Protein AF-A0AAD2DI94-F1 (afd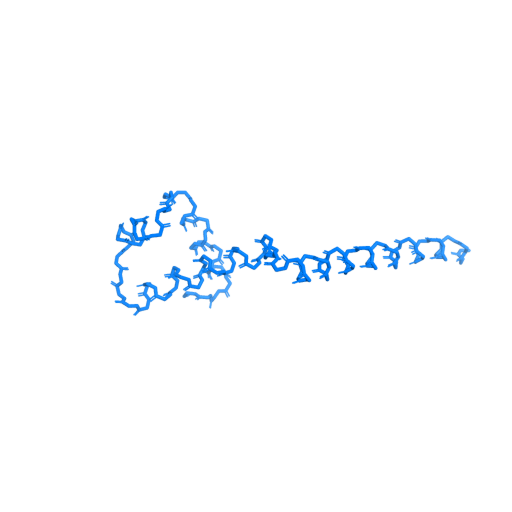b_monomer)

Foldseek 3Di:
DPPVVVVVVVVVVVVVVVVVVVVVVCVVVVHDDPVVVLVVLLVLVVVCVVVVDDPVVNCVVVVHDPVSVVVSVVVCVVVVVD

Nearest PDB structures (foldseek):
  7bhy-assembly2_C-2  TM=7.466E-01  e=6.464E-01  Bacillus subtilis subsp. subtilis str. 168
  3kor-assembly1_A  TM=6.121E-01  e=6.937E-01  Staphylococcus aureus subsp. aureus USA300_TCH1516
  3frw-assembly1_A  TM=5.472E-01  e=5.775E+00  Blautia obeum ATCC 29174

Solvent-accessible surface area (backbone atoms only — not comparable to full-atom values): 4780 Å² total; per-residue (Å²): 132,68,77,66,52,56,62,50,52,5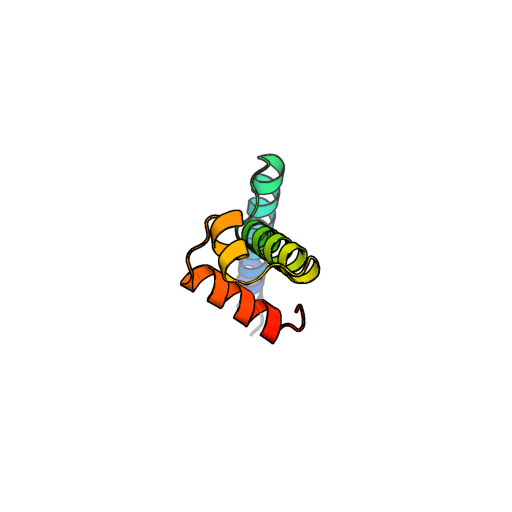0,53,53,51,51,54,52,50,56,51,50,52,52,53,51,52,31,54,76,71,71,44,75,50,76,64,55,54,55,46,54,54,48,51,53,52,48,56,40,47,76,71,66,52,53,70,73,56,51,30,62,78,66,73,43,56,74,68,58,51,51,53,52,51,53,52,31,51,75,70,68,73,102

Radius of gyration: 19.56 Å; Cα contacts (8 Å, |Δi|>4): 27; chains: 1; bounding box: 49×28×42 Å

pLDDT: mean 89.07, std 9.22, range [54.62, 97.12]

Structure (mmCIF, N/CA/C/O backbone):
data_AF-A0AAD2DI94-F1
#
_entry.id   AF-A0AAD2DI94-F1
#
loop_
_atom_site.group_PDB
_atom_site.id
_atom_site.type_symbol
_atom_site.label_atom_id
_atom_site.label_alt_id
_atom_site.label_comp_id
_atom_site.label_asym_id
_atom_site.label_entity_id
_atom_site.label_seq_id
_atom_site.pdbx_PDB_ins_code
_atom_site.Cartn_x
_atom_site.Cartn_y
_atom_site.Cartn_z
_atom_site.occupancy
_atom_site.B_iso_or_equiv
_atom_site.auth_seq_id
_atom_site.auth_comp_id
_atom_site.auth_asym_id
_atom_site.auth_atom_id
_atom_site.pdbx_PDB_model_num
ATOM 1 N N . MET A 1 1 ? 35.706 -18.041 -24.639 1.00 54.62 1 MET A N 1
ATOM 2 C CA . MET A 1 1 ? 34.809 -17.662 -23.518 1.00 54.62 1 MET A CA 1
ATOM 3 C C . MET A 1 1 ? 33.866 -16.482 -23.826 1.00 54.62 1 MET A C 1
ATOM 5 O O . MET A 1 1 ? 32.903 -16.309 -23.097 1.00 54.62 1 MET A O 1
ATOM 9 N N . PHE A 1 2 ? 34.060 -15.707 -24.908 1.00 57.84 2 PHE A N 1
ATOM 10 C CA . PHE A 1 2 ? 33.204 -14.551 -25.253 1.00 57.84 2 PHE A CA 1
ATOM 11 C C . PHE A 1 2 ? 31.881 -14.880 -25.986 1.00 57.84 2 PHE A C 1
ATOM 13 O O . PHE A 1 2 ? 30.940 -14.096 -25.911 1.00 57.84 2 PHE A O 1
ATOM 20 N N . SER A 1 3 ? 31.758 -16.024 -26.677 1.00 59.72 3 SER A N 1
ATOM 21 C CA . SER A 1 3 ? 30.611 -16.258 -27.580 1.00 59.72 3 SER A CA 1
ATOM 22 C C . SER A 1 3 ? 29.283 -16.565 -26.876 1.00 59.72 3 SER A C 1
ATOM 24 O O . SER A 1 3 ? 28.232 -16.340 -27.461 1.00 59.72 3 SER A O 1
ATOM 26 N N . LEU A 1 4 ? 29.303 -17.041 -25.626 1.00 62.56 4 LEU A N 1
ATOM 27 C CA . LEU A 1 4 ? 28.089 -17.325 -24.845 1.00 62.56 4 LEU A CA 1
ATOM 28 C C . LEU A 1 4 ? 27.520 -16.075 -24.152 1.00 62.56 4 LEU A C 1
ATOM 30 O O . LEU A 1 4 ? 26.333 -16.037 -23.828 1.00 62.56 4 LEU A O 1
ATOM 34 N N . LEU A 1 5 ? 28.343 -15.036 -23.973 1.00 63.84 5 LEU A N 1
ATOM 35 C CA . LEU A 1 5 ? 27.927 -13.758 -23.392 1.00 63.84 5 LEU A CA 1
ATOM 36 C C . LEU A 1 5 ? 27.013 -12.971 -24.342 1.00 63.84 5 LEU A C 1
ATOM 38 O O . LEU A 1 5 ? 26.064 -12.343 -23.885 1.00 63.84 5 LEU A O 1
ATOM 42 N N . ILE A 1 6 ? 27.233 -13.056 -25.658 1.00 68.75 6 ILE A N 1
ATOM 43 C CA . ILE A 1 6 ? 26.465 -12.290 -26.656 1.00 68.75 6 ILE A CA 1
ATOM 44 C C . ILE A 1 6 ? 24.984 -12.739 -26.716 1.00 68.75 6 ILE A C 1
ATOM 46 O O . ILE A 1 6 ? 24.103 -11.884 -26.590 1.00 68.75 6 ILE A O 1
ATOM 50 N N . PRO A 1 7 ? 24.650 -14.046 -26.809 1.00 80.69 7 PRO A N 1
ATOM 51 C CA . PRO A 1 7 ? 23.263 -14.520 -26.767 1.00 80.69 7 PRO A CA 1
ATOM 52 C C . PRO A 1 7 ? 22.600 -14.322 -25.401 1.00 80.69 7 PRO A C 1
ATOM 54 O O . PRO A 1 7 ? 21.390 -14.100 -25.328 1.00 80.69 7 PRO A O 1
ATOM 57 N N . TYR A 1 8 ? 23.374 -14.416 -24.314 1.00 83.38 8 TYR A N 1
ATOM 58 C CA . TYR A 1 8 ? 22.875 -14.185 -22.961 1.00 83.38 8 TYR A CA 1
ATOM 59 C C . TYR A 1 8 ? 22.463 -12.722 -22.762 1.00 83.38 8 TYR A C 1
ATOM 61 O O . TYR A 1 8 ? 21.336 -12.450 -22.342 1.00 83.38 8 TYR A O 1
ATOM 69 N N . GLU A 1 9 ? 23.331 -11.780 -23.135 1.00 82.38 9 GLU A N 1
ATOM 70 C CA . GLU A 1 9 ? 23.038 -10.347 -23.066 1.00 82.38 9 GLU A CA 1
ATOM 71 C C . GLU A 1 9 ? 21.888 -9.956 -24.001 1.00 82.38 9 GLU A C 1
ATOM 73 O O . GLU A 1 9 ? 21.018 -9.177 -23.607 1.00 82.38 9 GLU A O 1
ATOM 78 N N . TYR A 1 10 ? 21.806 -10.549 -25.197 1.00 84.44 10 TYR A N 1
ATOM 79 C CA . TYR A 1 10 ? 20.670 -10.352 -26.101 1.00 84.44 10 TYR A CA 1
ATOM 80 C C . TYR A 1 10 ? 19.342 -10.788 -25.458 1.00 84.44 10 TYR A C 1
ATOM 82 O O . TYR A 1 10 ? 18.402 -9.996 -25.376 1.00 84.44 10 TYR A O 1
ATOM 90 N N . LYS A 1 11 ? 19.279 -12.008 -24.903 1.00 86.31 11 LYS A N 1
ATOM 91 C CA . LYS A 1 11 ? 18.085 -12.514 -24.196 1.00 86.31 11 LYS A CA 1
ATOM 92 C C . LYS A 1 11 ? 17.730 -11.673 -22.970 1.00 86.31 11 LYS A C 1
ATOM 94 O O . LYS A 1 11 ? 16.551 -11.487 -22.664 1.00 86.31 11 LYS A O 1
ATOM 99 N N . ARG A 1 12 ? 18.732 -11.162 -22.249 1.00 87.19 12 ARG A N 1
ATOM 100 C CA . ARG A 1 12 ? 18.523 -10.268 -21.103 1.00 87.19 12 ARG A CA 1
ATOM 101 C C . ARG A 1 12 ? 17.865 -8.960 -21.544 1.00 87.19 12 ARG A C 1
ATOM 103 O O . ARG A 1 12 ? 16.898 -8.538 -20.911 1.00 87.19 12 ARG A O 1
ATOM 110 N N . ARG A 1 13 ? 18.366 -8.340 -22.616 1.00 85.62 13 ARG A N 1
ATOM 111 C CA . ARG A 1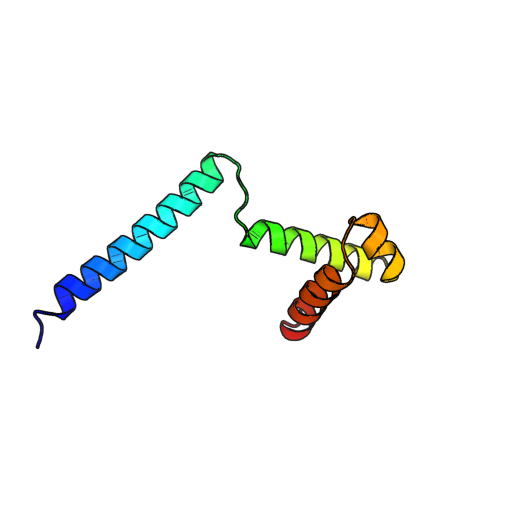 13 ? 17.831 -7.084 -23.166 1.00 85.62 13 ARG A CA 1
ATOM 112 C C . ARG A 1 13 ? 16.409 -7.245 -23.685 1.00 85.62 13 ARG A C 1
ATOM 114 O O . ARG A 1 13 ? 15.560 -6.437 -23.321 1.00 85.62 13 ARG A O 1
ATOM 121 N N . ASP A 1 14 ? 16.130 -8.308 -24.437 1.00 90.44 14 ASP A N 1
ATOM 122 C CA . ASP A 1 14 ? 14.776 -8.585 -24.932 1.00 90.44 14 ASP A CA 1
ATOM 123 C C . ASP A 1 14 ? 13.781 -8.753 -23.774 1.00 90.44 14 ASP A C 1
ATOM 125 O O . ASP A 1 14 ? 12.739 -8.103 -23.743 1.00 90.44 14 ASP A O 1
ATOM 129 N N . ARG A 1 15 ? 14.145 -9.501 -22.723 1.00 89.19 15 ARG A N 1
ATOM 130 C CA . ARG A 1 15 ? 13.289 -9.641 -21.534 1.00 89.19 15 ARG A CA 1
ATOM 131 C C . ARG A 1 15 ? 12.995 -8.300 -20.854 1.00 89.19 15 ARG A C 1
ATOM 133 O O . ARG A 1 15 ? 11.886 -8.100 -20.358 1.00 89.19 15 ARG A O 1
ATOM 140 N N . VAL A 1 16 ? 13.978 -7.399 -20.787 1.00 90.88 16 VAL A N 1
ATOM 141 C CA . VAL A 1 16 ? 13.780 -6.047 -20.240 1.00 90.88 16 VAL A CA 1
ATOM 142 C C . VAL A 1 16 ? 12.831 -5.251 -21.134 1.00 90.88 16 VAL A C 1
ATOM 144 O O . VAL A 1 16 ? 11.873 -4.691 -20.609 1.00 90.88 16 VAL A O 1
ATOM 147 N N . TYR A 1 17 ? 13.036 -5.277 -22.452 1.00 90.50 17 TYR A N 1
ATOM 148 C CA . TYR A 1 17 ? 12.198 -4.580 -23.430 1.00 90.50 17 TYR A CA 1
ATOM 149 C C . TYR A 1 17 ? 10.740 -5.063 -23.415 1.00 90.50 17 TYR A C 1
ATOM 151 O O . TYR A 1 17 ? 9.812 -4.261 -23.332 1.00 90.50 17 TYR A O 1
ATOM 159 N N . GLN A 1 18 ? 10.508 -6.377 -23.419 1.00 91.00 18 GLN A N 1
ATOM 160 C CA . GLN A 1 18 ? 9.152 -6.935 -23.352 1.00 91.00 18 GLN A CA 1
ATOM 161 C C . GLN A 1 18 ? 8.451 -6.542 -22.047 1.00 91.00 18 GLN A C 1
ATOM 163 O O . GLN A 1 18 ? 7.258 -6.234 -22.027 1.00 91.00 18 GLN A O 1
ATOM 168 N N . LYS A 1 19 ? 9.202 -6.508 -20.940 1.00 87.69 19 LYS A N 1
ATOM 169 C CA . LYS A 1 19 ? 8.680 -6.094 -19.639 1.00 87.69 19 LYS A CA 1
ATOM 170 C C . LYS A 1 19 ? 8.319 -4.607 -19.612 1.00 87.69 19 LYS A C 1
ATOM 172 O O . LYS A 1 19 ? 7.269 -4.276 -19.068 1.00 87.69 19 LYS A O 1
ATOM 177 N N . THR A 1 20 ? 9.152 -3.722 -20.161 1.00 88.19 20 THR A N 1
ATOM 178 C CA . THR A 1 20 ? 8.844 -2.282 -20.230 1.00 88.19 20 THR A CA 1
ATOM 179 C C . THR A 1 20 ? 7.643 -2.030 -21.129 1.00 88.19 20 THR A C 1
ATOM 181 O O . THR A 1 20 ? 6.688 -1.403 -20.677 1.00 88.19 20 THR A O 1
ATOM 184 N N . LYS A 1 21 ? 7.618 -2.644 -22.316 1.00 89.75 21 LYS A N 1
ATOM 185 C CA . LYS A 1 21 ? 6.510 -2.543 -23.272 1.00 89.75 21 LYS A CA 1
ATOM 186 C C . LYS A 1 21 ? 5.174 -2.994 -22.677 1.00 89.75 21 LYS A C 1
ATOM 188 O O . LYS A 1 21 ? 4.146 -2.361 -22.894 1.00 89.75 21 LYS A O 1
ATOM 193 N N . TYR A 1 22 ? 5.173 -4.069 -21.885 1.00 86.75 22 TYR A N 1
ATOM 194 C CA . TYR A 1 22 ? 3.975 -4.518 -21.173 1.00 86.75 22 TYR A CA 1
ATOM 195 C C . TYR A 1 22 ? 3.457 -3.469 -20.176 1.00 86.75 22 TYR A C 1
ATOM 197 O O . TYR A 1 22 ? 2.254 -3.224 -20.110 1.00 86.75 22 TYR A O 1
ATOM 205 N N . TYR A 1 23 ? 4.343 -2.832 -19.405 1.00 83.88 23 TYR A N 1
ATOM 206 C CA . TYR A 1 23 ? 3.938 -1.788 -18.459 1.00 83.88 23 TYR A CA 1
ATOM 207 C C . TYR A 1 23 ? 3.490 -0.496 -19.146 1.00 83.88 23 TYR A C 1
ATOM 209 O O . TYR A 1 23 ? 2.560 0.140 -18.659 1.00 83.88 23 TYR A O 1
ATOM 217 N N . GLU A 1 24 ? 4.116 -0.119 -20.258 1.00 87.06 24 GLU A N 1
ATOM 218 C CA . GLU A 1 24 ? 3.693 1.017 -21.089 1.00 87.06 24 GLU A CA 1
ATOM 219 C C . GLU A 1 24 ? 2.286 0.787 -21.641 1.00 87.06 24 GLU A C 1
ATOM 221 O O . GLU A 1 24 ? 1.413 1.624 -21.435 1.00 87.06 24 GLU A O 1
ATOM 226 N N . LYS A 1 25 ? 2.019 -0.406 -22.187 1.00 88.81 25 LYS A N 1
ATOM 227 C CA . LYS A 1 25 ? 0.683 -0.788 -22.657 1.00 88.81 25 LYS A CA 1
ATOM 228 C C . LYS A 1 25 ? -0.371 -0.728 -21.547 1.00 88.81 25 LYS A C 1
ATOM 230 O O . LYS A 1 25 ? -1.475 -0.246 -21.766 1.00 88.81 25 LYS A O 1
ATOM 235 N N . LEU A 1 26 ? -0.041 -1.184 -20.334 1.00 84.75 26 LEU A N 1
ATOM 236 C CA . LEU A 1 26 ? -0.955 -1.063 -19.193 1.00 84.75 26 LEU A CA 1
ATOM 237 C C . LEU A 1 26 ? -1.276 0.403 -18.867 1.00 84.75 26 LEU A C 1
ATOM 239 O O . LEU A 1 26 ? -2.433 0.711 -18.597 1.00 84.75 26 LEU A O 1
ATOM 243 N N . LYS A 1 27 ? -0.285 1.302 -18.925 1.00 83.62 27 LYS A N 1
ATOM 244 C CA . LYS A 1 27 ? -0.495 2.741 -18.703 1.00 83.62 27 LYS A CA 1
ATOM 245 C C . LYS A 1 27 ? -1.358 3.373 -19.793 1.00 83.62 27 LYS A C 1
ATOM 247 O O . LYS A 1 27 ? -2.257 4.137 -19.455 1.00 83.62 27 LYS A O 1
ATOM 252 N N . GLU A 1 28 ? -1.120 3.035 -21.059 1.00 84.75 28 GLU A N 1
ATOM 253 C CA . GLU A 1 28 ? -1.936 3.489 -22.197 1.00 84.75 28 GLU A CA 1
ATOM 254 C C . GLU A 1 28 ? -3.393 3.024 -22.077 1.00 84.75 28 GLU A C 1
ATOM 256 O O . GLU A 1 28 ? -4.317 3.791 -22.328 1.00 84.75 28 GLU A O 1
ATOM 261 N N . GLU A 1 29 ? -3.612 1.794 -21.608 1.00 86.38 29 GLU A N 1
ATOM 262 C CA . GLU A 1 29 ? -4.946 1.244 -21.331 1.00 86.38 29 GLU A CA 1
ATOM 263 C C . GLU A 1 29 ? -5.581 1.798 -20.038 1.00 86.38 29 GLU A C 1
ATOM 265 O O . GLU A 1 29 ? -6.665 1.359 -19.648 1.00 86.38 29 GLU A O 1
ATOM 270 N N . GLY A 1 30 ? -4.909 2.710 -19.323 1.00 80.00 30 GLY A N 1
ATOM 271 C CA . GLY A 1 30 ? -5.363 3.243 -18.033 1.00 80.00 30 GLY A CA 1
ATOM 272 C C . GLY A 1 30 ? -5.396 2.204 -16.903 1.00 80.00 30 GLY A C 1
ATOM 273 O O . GLY A 1 30 ? -5.982 2.439 -15.843 1.00 80.00 30 GLY A O 1
ATOM 274 N N . LYS A 1 31 ? -4.780 1.034 -17.103 1.00 82.75 31 LYS A N 1
ATOM 275 C CA . LYS A 1 31 ? -4.746 -0.067 -16.139 1.00 82.75 31 LYS A CA 1
ATOM 276 C C . LYS A 1 31 ? -3.580 0.104 -15.179 1.00 82.75 31 LYS A C 1
ATOM 278 O O . LYS A 1 31 ? -2.413 0.145 -15.561 1.00 82.75 31 LYS A O 1
ATOM 283 N N . LYS A 1 32 ? -3.897 0.096 -13.889 1.00 80.62 32 LYS A N 1
ATOM 284 C CA . LYS A 1 32 ? -2.889 0.104 -12.828 1.00 80.62 32 LYS A CA 1
ATOM 285 C C . LYS A 1 32 ? -2.194 -1.245 -12.744 1.00 80.62 32 LYS A C 1
ATOM 287 O O . LYS A 1 32 ? -2.829 -2.303 -12.748 1.00 80.62 32 LYS A O 1
ATOM 292 N N . THR A 1 33 ? -0.880 -1.216 -12.599 1.00 85.06 33 THR A N 1
ATOM 293 C CA . THR A 1 33 ? -0.106 -2.411 -12.291 1.00 85.06 33 THR A CA 1
ATOM 294 C C . THR A 1 33 ? -0.457 -2.922 -10.895 1.00 85.06 33 THR A C 1
ATOM 296 O O . THR A 1 33 ? -0.828 -2.172 -9.992 1.00 85.06 33 THR A O 1
ATOM 299 N N . LYS A 1 34 ? -0.248 -4.221 -10.659 1.00 86.06 34 LYS A N 1
ATOM 300 C CA . LYS A 1 34 ? -0.474 -4.830 -9.338 1.00 86.06 34 LYS A CA 1
ATOM 301 C C . LYS A 1 34 ? 0.341 -4.159 -8.222 1.00 86.06 34 LYS A C 1
ATOM 303 O O . LYS A 1 34 ? -0.071 -4.171 -7.069 1.00 86.06 34 LYS A O 1
ATOM 308 N N . LYS A 1 35 ? 1.506 -3.584 -8.547 1.00 86.56 35 LYS A N 1
ATOM 309 C CA . LYS A 1 35 ? 2.331 -2.845 -7.580 1.00 86.56 35 LYS A CA 1
ATOM 310 C C . LYS A 1 35 ? 1.693 -1.513 -7.197 1.00 86.56 35 LYS A C 1
ATOM 312 O O . LYS A 1 35 ? 1.636 -1.219 -6.010 1.00 86.56 35 LYS A O 1
ATOM 317 N N . GLU A 1 36 ? 1.200 -0.760 -8.175 1.00 87.56 36 GLU A N 1
ATOM 318 C CA . GLU A 1 36 ? 0.515 0.519 -7.949 1.00 87.56 36 GLU A CA 1
ATOM 319 C C . GLU A 1 36 ? -0.770 0.312 -7.146 1.00 87.56 36 GLU A C 1
ATOM 321 O O . GLU A 1 36 ? -0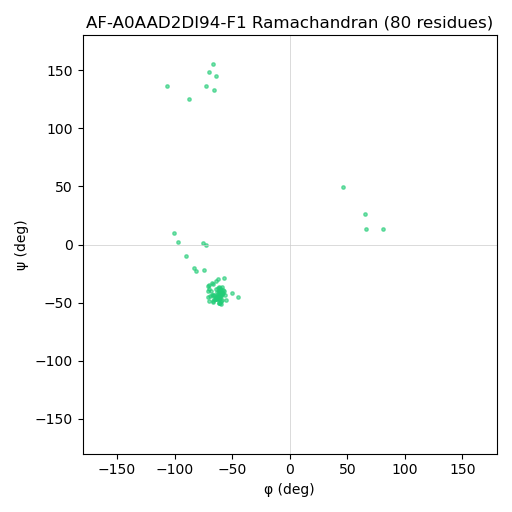.964 0.969 -6.133 1.00 87.56 36 GLU A O 1
ATOM 326 N N . GLN A 1 37 ? -1.576 -0.698 -7.488 1.00 89.75 37 GLN A N 1
ATOM 327 C CA . GLN A 1 37 ? -2.775 -1.053 -6.714 1.00 89.75 37 GLN A CA 1
ATOM 328 C C . GLN A 1 37 ? -2.454 -1.349 -5.239 1.00 89.75 37 GLN A C 1
ATOM 330 O O . GLN A 1 37 ? -3.144 -0.889 -4.333 1.00 89.75 37 GLN A O 1
ATOM 335 N N . LEU A 1 38 ? -1.380 -2.105 -4.973 1.00 92.06 38 LEU A N 1
ATOM 336 C CA . LEU A 1 38 ? -0.942 -2.380 -3.602 1.00 92.06 38 LEU A CA 1
ATOM 337 C C . LEU A 1 38 ? -0.442 -1.122 -2.888 1.00 92.06 38 LEU A C 1
ATOM 339 O O . LEU A 1 38 ? -0.585 -1.032 -1.667 1.00 92.06 38 LEU A O 1
ATOM 343 N N . GLN A 1 39 ? 0.178 -0.199 -3.621 1.00 92.25 39 GLN A N 1
ATOM 344 C CA . GLN A 1 39 ? 0.666 1.060 -3.079 1.00 92.25 39 GLN A CA 1
ATOM 345 C C . GLN A 1 39 ? -0.500 1.969 -2.686 1.00 92.25 39 GLN A C 1
ATOM 347 O O . GLN A 1 39 ? -0.528 2.441 -1.555 1.00 92.25 39 GLN A O 1
ATOM 352 N N . GLU A 1 40 ? -1.521 2.078 -3.532 1.00 93.00 40 GLU A N 1
ATOM 353 C CA . GLU A 1 40 ? -2.739 2.842 -3.239 1.00 93.00 40 GLU A CA 1
ATOM 354 C C . GLU A 1 40 ? -3.453 2.340 -1.985 1.00 93.00 40 GLU A C 1
ATOM 356 O O . GLU A 1 40 ? -3.873 3.129 -1.141 1.00 93.00 40 GLU A O 1
ATOM 361 N N . VAL A 1 41 ? -3.556 1.018 -1.808 1.00 94.25 41 VAL A N 1
ATOM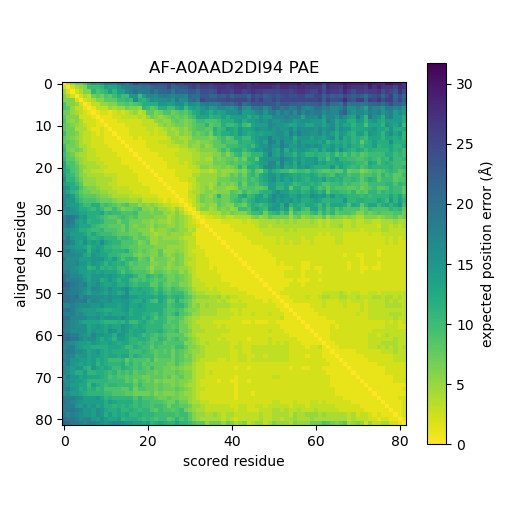 362 C CA . VAL A 1 41 ? -4.135 0.445 -0.581 1.00 94.25 41 VAL A CA 1
ATOM 363 C C . VAL A 1 41 ? -3.316 0.842 0.651 1.00 94.25 41 VAL A C 1
ATOM 365 O O . VAL A 1 41 ? -3.883 1.174 1.689 1.00 94.25 41 VAL A O 1
ATOM 368 N N . ARG A 1 42 ? -1.981 0.840 0.558 1.00 95.50 42 ARG A N 1
ATOM 369 C CA . ARG A 1 42 ? -1.100 1.229 1.675 1.00 95.50 42 ARG A CA 1
ATOM 370 C C . ARG A 1 42 ? -1.203 2.712 1.995 1.00 95.50 42 ARG A C 1
ATOM 372 O O . ARG A 1 42 ? -1.212 3.058 3.169 1.00 95.50 42 ARG A O 1
ATOM 379 N N . GLU A 1 43 ? -1.295 3.561 0.980 1.00 95.44 43 GLU A N 1
ATOM 380 C CA . GLU A 1 43 ? -1.489 5.003 1.142 1.00 95.44 43 GLU A CA 1
ATOM 381 C C . GLU A 1 43 ? -2.823 5.301 1.824 1.00 95.44 43 GLU A C 1
ATOM 383 O O . GLU A 1 43 ? -2.852 6.059 2.790 1.00 95.44 43 GLU A O 1
ATOM 388 N N . LYS A 1 44 ? -3.905 4.622 1.420 1.00 95.38 44 LYS A N 1
ATOM 389 C CA . LYS A 1 44 ? -5.208 4.714 2.097 1.00 95.38 44 LYS A CA 1
ATOM 390 C C . LYS A 1 44 ? -5.135 4.264 3.557 1.00 95.38 44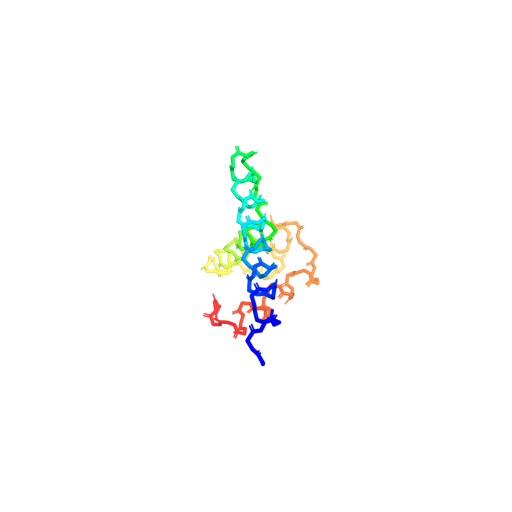 LYS A C 1
ATOM 392 O O . LYS A 1 44 ? -5.631 4.966 4.434 1.00 95.38 44 LYS A O 1
ATOM 397 N N . ILE A 1 45 ? -4.489 3.126 3.835 1.00 95.56 45 ILE A N 1
ATOM 398 C CA . ILE A 1 45 ? -4.279 2.642 5.211 1.00 95.56 45 ILE A CA 1
ATOM 399 C C . ILE A 1 45 ? -3.494 3.676 6.027 1.00 95.56 45 ILE A C 1
ATOM 401 O O . ILE A 1 45 ? -3.905 3.996 7.139 1.00 95.56 45 ILE A O 1
ATOM 405 N N . LYS A 1 46 ? -2.393 4.208 5.483 1.00 95.81 46 LYS A N 1
ATOM 406 C CA . LYS A 1 46 ? -1.559 5.211 6.155 1.00 95.81 46 LYS A CA 1
ATOM 407 C C . LYS A 1 46 ? -2.353 6.475 6.467 1.00 95.81 46 LYS A C 1
ATOM 409 O O . LYS A 1 46 ? -2.398 6.882 7.617 1.00 95.81 46 LYS A O 1
ATOM 414 N N . ALA 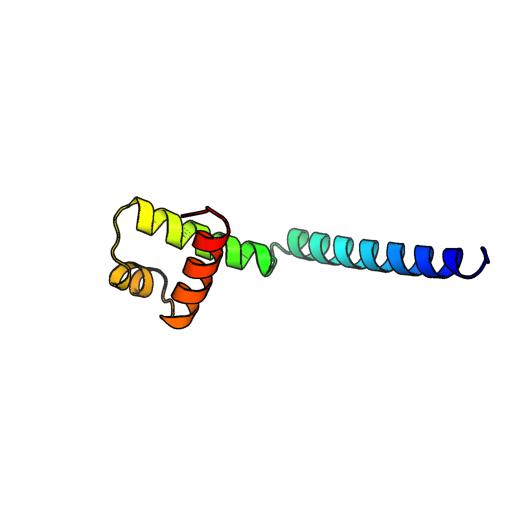A 1 47 ? -3.056 7.020 5.478 1.00 96.50 47 ALA A N 1
ATOM 415 C CA . ALA A 1 47 ? -3.866 8.220 5.647 1.00 96.50 47 ALA A CA 1
ATOM 416 C C . ALA A 1 47 ? -4.948 8.052 6.726 1.00 96.50 47 ALA A C 1
ATOM 418 O O . ALA A 1 47 ? -5.229 8.991 7.465 1.00 96.50 47 ALA A O 1
ATOM 419 N N . LEU A 1 48 ? -5.557 6.866 6.846 1.00 96.19 48 LEU A N 1
ATOM 420 C CA . LEU A 1 48 ? -6.522 6.588 7.914 1.00 96.19 48 LEU A CA 1
ATOM 421 C C . LEU A 1 48 ? -5.848 6.464 9.288 1.00 96.19 48 LEU A C 1
ATOM 423 O O . LEU A 1 48 ? -6.383 6.974 10.271 1.00 96.19 48 LEU A O 1
ATOM 427 N N . ILE A 1 49 ? -4.673 5.833 9.366 1.00 94.69 49 ILE A N 1
ATOM 428 C CA . ILE A 1 49 ? -3.884 5.761 10.606 1.00 94.69 49 ILE A CA 1
ATOM 429 C C . ILE A 1 49 ? -3.475 7.164 11.067 1.00 94.69 49 ILE A C 1
ATOM 431 O O . ILE A 1 49 ? -3.666 7.482 12.238 1.00 94.69 49 ILE A O 1
ATOM 435 N N . ASP A 1 50 ? -2.996 8.010 10.155 1.00 95.06 50 ASP A N 1
ATOM 436 C CA . ASP A 1 50 ? -2.575 9.388 10.444 1.00 95.06 50 ASP A CA 1
ATOM 437 C C . ASP A 1 50 ? -3.756 10.253 10.920 1.00 95.06 50 ASP A C 1
ATOM 439 O O . ASP A 1 50 ? -3.600 11.119 11.777 1.00 95.06 50 ASP A O 1
ATOM 443 N N . LYS A 1 51 ? -4.973 9.964 10.438 1.00 94.75 51 LYS A N 1
ATOM 444 C CA . LYS A 1 51 ? -6.231 10.549 10.940 1.00 94.75 51 LYS A CA 1
ATOM 445 C C . LYS A 1 51 ? -6.663 10.009 12.314 1.00 94.75 51 LYS A C 1
ATOM 447 O O . LYS A 1 51 ? -7.715 10.399 12.815 1.00 94.75 51 LYS A O 1
ATOM 452 N N . GLY A 1 52 ? -5.908 9.089 12.913 1.00 95.25 52 GLY A N 1
ATOM 453 C CA . GLY A 1 52 ? -6.206 8.488 14.214 1.00 95.25 52 GLY A CA 1
ATOM 454 C C . GLY A 1 52 ? -7.236 7.355 14.174 1.00 95.25 52 GLY A C 1
ATOM 455 O O . GLY A 1 52 ? -7.744 6.950 15.225 1.00 95.25 52 GLY A O 1
ATOM 456 N N . PHE A 1 53 ? -7.570 6.814 12.995 1.00 95.69 53 PHE A N 1
ATOM 457 C CA . PHE A 1 53 ? -8.528 5.712 12.913 1.00 95.69 53 PHE A CA 1
ATOM 458 C C . PHE A 1 53 ? -7.972 4.455 13.582 1.00 95.69 53 PHE A C 1
ATOM 460 O O . PHE A 1 53 ? -6.857 3.996 13.323 1.00 95.69 53 PHE A O 1
ATOM 467 N N . LYS A 1 54 ? -8.809 3.823 14.409 1.00 94.94 54 LYS A N 1
ATOM 468 C CA . LYS A 1 54 ? -8.507 2.501 14.957 1.00 94.94 54 LYS A CA 1
ATOM 469 C C . LYS A 1 54 ? -8.584 1.455 13.853 1.00 94.94 54 LYS A C 1
ATOM 471 O O . LYS A 1 54 ? -9.449 1.502 12.984 1.00 94.94 54 LYS A O 1
ATOM 476 N N . ARG A 1 55 ? -7.756 0.421 13.982 1.00 92.25 55 ARG A N 1
ATOM 477 C CA . ARG A 1 55 ? -7.690 -0.720 13.060 1.00 92.25 55 ARG A CA 1
ATOM 478 C C . ARG A 1 55 ? -9.054 -1.291 12.652 1.00 92.25 55 ARG A C 1
ATOM 480 O O . ARG A 1 55 ? -9.254 -1.559 11.477 1.00 92.25 55 ARG A O 1
ATOM 487 N N . LYS A 1 56 ? -9.973 -1.480 13.609 1.00 94.00 56 LYS A N 1
ATOM 488 C CA . LYS A 1 56 ? -11.318 -2.016 13.332 1.00 94.00 56 LYS A CA 1
ATOM 489 C C . LYS A 1 56 ? -12.073 -1.155 12.313 1.00 94.00 56 LYS A C 1
ATOM 491 O O . LYS A 1 56 ? -12.656 -1.700 11.390 1.00 94.00 56 LYS A O 1
ATOM 496 N N . ASN A 1 57 ? -11.980 0.167 12.443 1.00 95.31 57 ASN A N 1
ATOM 497 C CA . ASN A 1 57 ? -12.642 1.105 11.540 1.00 95.31 57 ASN A CA 1
ATOM 498 C C . ASN A 1 57 ? -11.984 1.087 10.157 1.00 95.31 57 ASN A C 1
ATOM 500 O O . ASN A 1 57 ? -12.686 1.098 9.162 1.00 95.31 57 ASN A O 1
ATOM 504 N N . ILE A 1 58 ? -10.653 0.975 10.085 1.00 94.94 58 ILE A N 1
ATOM 505 C CA . ILE A 1 58 ? -9.921 0.891 8.807 1.00 94.94 58 ILE A CA 1
ATOM 506 C C . ILE A 1 58 ? -10.327 -0.348 8.000 1.00 94.94 58 ILE A C 1
ATOM 508 O O . ILE A 1 58 ? -10.435 -0.276 6.780 1.00 94.94 58 ILE A O 1
ATOM 512 N N . LEU A 1 59 ? -10.531 -1.487 8.671 1.00 96.12 59 LEU A N 1
ATOM 513 C CA . LEU A 1 59 ? -10.965 -2.721 8.009 1.00 96.12 59 LEU A CA 1
ATOM 514 C C . LEU A 1 59 ? -12.350 -2.568 7.379 1.00 96.12 59 LEU A C 1
ATOM 516 O O . LEU A 1 59 ? -12.546 -3.028 6.262 1.00 96.12 59 LEU A O 1
ATOM 520 N N . VAL A 1 60 ? -13.269 -1.904 8.083 1.00 95.94 60 VAL A N 1
ATOM 521 C CA . VAL A 1 60 ? -14.627 -1.636 7.593 1.00 95.94 60 VAL A CA 1
ATOM 522 C C . VAL A 1 60 ? -14.601 -0.603 6.464 1.00 95.94 60 VAL A C 1
ATOM 524 O O . VAL A 1 60 ? -15.151 -0.858 5.402 1.00 95.94 60 VAL A O 1
ATOM 527 N N . GLU A 1 61 ? -13.907 0.520 6.657 1.00 94.44 61 GLU A N 1
ATOM 528 C CA . GLU A 1 61 ? -13.841 1.633 5.697 1.00 94.44 61 GLU A CA 1
ATOM 529 C C . GLU A 1 61 ? -13.255 1.217 4.341 1.00 94.44 61 GLU A C 1
ATOM 531 O O . GLU A 1 61 ? -13.675 1.693 3.290 1.00 94.44 61 GLU A O 1
ATOM 536 N N . LEU A 1 62 ? -12.253 0.335 4.359 1.00 93.88 62 LEU A N 1
ATOM 537 C CA . LEU A 1 62 ? -11.573 -0.129 3.150 1.00 93.88 62 LEU A CA 1
ATOM 538 C C . LEU A 1 62 ? -12.102 -1.469 2.627 1.00 93.88 62 LEU A C 1
ATOM 540 O O . LEU A 1 62 ? -11.533 -1.977 1.660 1.00 93.88 62 LEU A O 1
ATOM 544 N N . ASP A 1 63 ? -13.123 -2.042 3.270 1.00 95.56 63 ASP A N 1
ATOM 545 C CA . ASP A 1 63 ? -13.636 -3.391 3.001 1.00 95.56 63 ASP A CA 1
ATOM 546 C C . ASP A 1 63 ? -12.501 -4.433 2.885 1.00 95.56 63 ASP A C 1
ATOM 548 O O . ASP A 1 63 ? -12.346 -5.173 1.910 1.00 95.56 63 ASP A O 1
ATOM 552 N N . LEU A 1 64 ? -11.604 -4.427 3.878 1.00 93.44 64 LEU A N 1
ATOM 553 C CA . LEU A 1 64 ? -10.416 -5.276 3.900 1.00 93.44 64 LEU A CA 1
ATOM 554 C C . LEU A 1 64 ? -10.549 -6.408 4.909 1.00 93.44 64 LEU A C 1
ATOM 556 O O . LEU A 1 64 ? -10.848 -6.209 6.085 1.00 93.44 64 LEU A O 1
ATOM 560 N N . ALA A 1 65 ? -10.135 -7.600 4.485 1.00 95.25 65 ALA A N 1
ATOM 561 C CA . ALA A 1 65 ? -9.905 -8.703 5.402 1.00 95.25 65 ALA A CA 1
ATOM 562 C C . ALA A 1 65 ? -8.758 -8.401 6.389 1.00 95.25 65 ALA A C 1
ATOM 564 O O . ALA A 1 65 ? -7.714 -7.832 6.044 1.00 95.25 65 ALA A O 1
ATOM 565 N N . GLU A 1 66 ? -8.912 -8.899 7.616 1.00 95.56 66 GLU A N 1
ATOM 566 C CA . GLU A 1 66 ? -7.934 -8.833 8.713 1.00 95.56 66 GLU A CA 1
ATOM 567 C C . GLU A 1 66 ? -6.525 -9.294 8.279 1.00 95.56 66 GLU A C 1
ATOM 569 O O . GLU A 1 66 ? -5.513 -8.671 8.627 1.00 95.56 66 GLU A O 1
ATOM 574 N N . SER A 1 67 ? -6.451 -10.378 7.498 1.00 95.69 67 SER A N 1
ATOM 575 C CA . SER A 1 67 ? -5.207 -10.961 6.981 1.00 95.69 67 SER A CA 1
ATOM 576 C C . SER A 1 67 ? -4.509 -10.039 5.976 1.00 95.69 67 SER A C 1
ATOM 578 O O . SER A 1 67 ? -3.293 -9.832 6.067 1.00 95.69 67 SER A O 1
ATOM 580 N N . THR A 1 68 ? -5.275 -9.432 5.068 1.00 94.94 68 THR A N 1
ATOM 581 C CA . THR A 1 68 ? -4.794 -8.466 4.075 1.00 94.94 68 THR A CA 1
ATOM 582 C C . THR A 1 68 ? -4.205 -7.248 4.772 1.00 94.94 68 THR A C 1
ATOM 584 O O . THR A 1 68 ? -3.037 -6.919 4.543 1.00 94.94 68 THR A O 1
ATOM 587 N N . TYR A 1 69 ? -4.935 -6.652 5.719 1.00 95.94 69 TYR A N 1
ATOM 588 C CA . TYR A 1 69 ? -4.425 -5.536 6.517 1.00 95.94 69 TYR A CA 1
ATOM 589 C C . TYR A 1 69 ? -3.113 -5.885 7.228 1.00 95.94 69 TYR A C 1
ATOM 591 O O . TYR A 1 69 ? -2.146 -5.131 7.125 1.00 95.94 69 TYR A O 1
ATOM 599 N N . ARG A 1 70 ? -3.021 -7.046 7.904 1.00 96.44 70 ARG A N 1
ATOM 600 C CA . ARG A 1 70 ? -1.771 -7.457 8.583 1.00 96.44 70 ARG A CA 1
ATOM 601 C C . ARG A 1 70 ? -0.600 -7.542 7.618 1.00 96.44 70 ARG A C 1
ATOM 603 O O . ARG A 1 70 ? 0.511 -7.161 7.984 1.00 96.44 70 ARG A O 1
ATOM 610 N N . ARG A 1 71 ? -0.825 -8.043 6.403 1.00 95.94 71 ARG A N 1
ATOM 611 C CA . ARG A 1 71 ? 0.218 -8.138 5.378 1.00 95.94 71 ARG A CA 1
ATOM 612 C C . ARG A 1 71 ? 0.724 -6.755 4.972 1.00 95.94 71 ARG A C 1
ATOM 614 O O . ARG A 1 71 ? 1.938 -6.555 4.929 1.00 95.94 71 ARG A O 1
ATOM 621 N N . HIS A 1 72 ? -0.182 -5.811 4.715 1.00 95.50 72 HIS A N 1
ATOM 622 C CA . HIS A 1 72 ? 0.178 -4.431 4.381 1.00 95.50 72 HIS A CA 1
ATOM 623 C C . HIS A 1 72 ? 0.880 -3.732 5.546 1.00 95.50 72 HIS A C 1
ATOM 625 O O . HIS A 1 72 ? 1.966 -3.193 5.352 1.00 95.50 72 HIS A O 1
ATOM 631 N N . TYR A 1 73 ? 0.341 -3.842 6.760 1.00 95.31 73 TYR A N 1
ATOM 632 C CA . TYR A 1 73 ? 0.920 -3.256 7.967 1.00 95.31 73 TYR A CA 1
ATOM 633 C C . TYR A 1 73 ? 2.336 -3.780 8.252 1.00 95.31 73 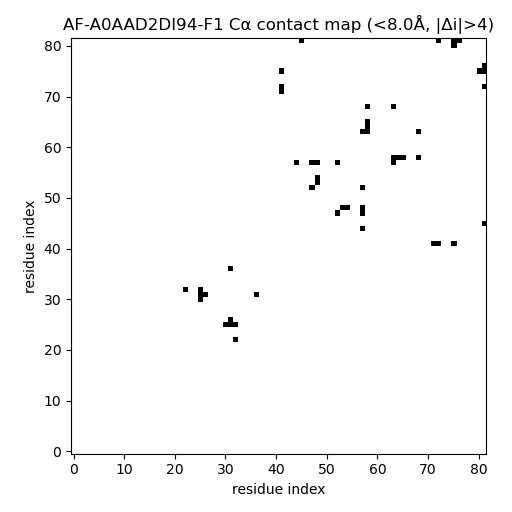TYR A C 1
ATOM 635 O O . TYR A 1 73 ? 3.261 -2.995 8.443 1.00 95.31 73 TYR A O 1
ATOM 643 N N . ARG A 1 74 ? 2.549 -5.106 8.211 1.00 97.00 74 ARG A N 1
ATOM 644 C CA . ARG A 1 74 ? 3.885 -5.709 8.392 1.00 97.00 74 ARG A CA 1
ATOM 645 C C . ARG A 1 74 ? 4.872 -5.226 7.337 1.00 97.00 74 ARG A C 1
ATOM 647 O O . ARG A 1 74 ? 6.016 -4.931 7.667 1.00 97.00 74 ARG A O 1
ATOM 654 N N . TYR A 1 75 ? 4.435 -5.156 6.079 1.00 96.19 75 TYR A N 1
ATOM 655 C CA . TYR A 1 75 ? 5.266 -4.630 5.003 1.00 96.19 75 TYR A CA 1
ATOM 656 C C . TYR A 1 75 ? 5.643 -3.170 5.271 1.00 96.19 75 TYR A C 1
ATOM 658 O O . TYR A 1 75 ? 6.820 -2.834 5.223 1.00 96.19 75 TYR A O 1
ATOM 666 N N . MET A 1 76 ? 4.673 -2.315 5.585 1.00 96.06 76 MET A N 1
ATOM 667 C CA . MET A 1 76 ? 4.911 -0.890 5.814 1.00 96.06 76 MET A CA 1
ATOM 668 C C . MET A 1 76 ? 5.841 -0.653 7.008 1.00 96.06 76 MET A C 1
ATOM 670 O O . MET A 1 76 ? 6.820 0.071 6.866 1.00 96.06 76 MET A O 1
ATOM 674 N N . LYS A 1 77 ? 5.624 -1.359 8.125 1.00 96.00 77 LYS A N 1
ATOM 675 C CA . LYS A 1 77 ? 6.491 -1.295 9.310 1.00 96.00 77 LYS A CA 1
ATOM 676 C C . LYS A 1 77 ? 7.926 -1.739 9.012 1.00 96.00 77 LYS A C 1
ATOM 678 O O . LYS A 1 77 ? 8.870 -1.082 9.429 1.00 96.00 77 LYS A O 1
ATOM 683 N N . LYS A 1 78 ? 8.111 -2.826 8.249 1.00 97.12 78 LYS A N 1
ATOM 684 C CA . LYS A 1 78 ? 9.450 -3.311 7.859 1.00 97.12 78 LYS A CA 1
ATOM 685 C C . LYS A 1 78 ? 10.218 -2.297 7.000 1.00 97.12 78 LYS A C 1
ATOM 687 O O . LYS A 1 78 ? 11.441 -2.299 7.025 1.00 97.12 78 LYS A O 1
ATOM 692 N N . ASN A 1 79 ? 9.510 -1.472 6.231 1.00 94.94 79 ASN A N 1
ATOM 693 C CA . ASN A 1 79 ? 10.107 -0.494 5.320 1.00 94.94 79 ASN A CA 1
ATOM 694 C C . ASN A 1 79 ? 10.118 0.941 5.890 1.00 94.94 79 ASN A C 1
ATOM 696 O O . ASN A 1 79 ? 10.391 1.865 5.134 1.00 94.94 79 ASN A O 1
ATOM 700 N N . GLY A 1 80 ? 9.794 1.149 7.175 1.00 93.19 80 GLY A N 1
ATOM 701 C CA . GLY A 1 80 ? 9.775 2.487 7.791 1.00 93.19 80 GLY A CA 1
ATOM 702 C C . GLY A 1 80 ? 8.715 3.436 7.213 1.00 93.19 80 GLY A C 1
ATOM 703 O O . GLY A 1 80 ? 8.899 4.647 7.208 1.00 93.19 80 GLY A O 1
ATOM 704 N N . LEU A 1 81 ? 7.624 2.891 6.666 1.00 90.81 81 LEU A N 1
ATOM 705 C CA . LEU A 1 81 ? 6.538 3.664 6.047 1.00 90.81 81 LEU A CA 1
ATOM 706 C C . LEU A 1 81 ? 5.428 4.054 7.044 1.00 90.81 81 LEU A C 1
ATOM 708 O O . LEU A 1 81 ? 4.543 4.830 6.670 1.00 90.81 81 LEU A O 1
ATOM 712 N N . LEU A 1 82 ?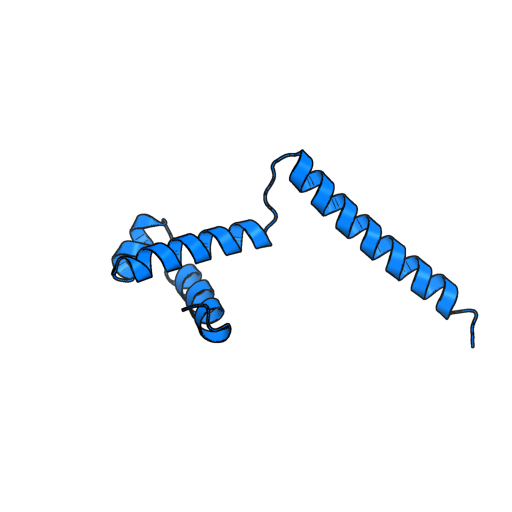 5.478 3.494 8.258 1.00 84.56 82 LEU A N 1
ATOM 713 C CA . LEU A 1 82 ? 4.585 3.686 9.408 1.00 84.56 82 LEU A CA 1
ATOM 714 C C . LEU A 1 82 ? 5.407 4.024 10.646 1.00 84.56 82 LEU A C 1
ATOM 716 O O . LEU A 1 82 ? 6.503 3.426 10.761 1.00 84.56 82 LEU A O 1
#

Secondary structure (DSSP, 8-state):
--TTHHHHHHHHHHHHHHHHHHHHHHHHTTPPPHHHHHHHHHHHHHHHHHTT--HHHHHHHTT--HHHHHHHHHHHHHTT--

Sequence (82 aa):
MFSLLIPYEYKRRDRVYQKTKYYEKLKEEGKKTKKEQLQEVREKIKALIDKGFKRKNILVELDLAESTYRRHYRYMKKNGLL

Mean predicted aligned error: 7.72 Å

Organism: NCBI:txid137838